Protein AF-A0A8J8DIE3-F1 (afdb_monomer)

Radius of gyration: 12.64 Å; Cα contacts (8 Å, |Δi|>4): 108; chains: 1; bounding box: 39×23×27 Å

Nearest PDB structures (foldseek):
  4mtl-assembly1_A-2  TM=7.041E-01  e=2.846E-02  Homo sapiens
  4lec-assembly2_B  TM=6.152E-01  e=1.046E-02  Homo sapiens
  3hz7-assembly1_A  TM=5.291E-01  e=7.007E-01  Desulfitobacterium hafniense
  6ca4-assembly2_B  TM=5.313E-01  e=1.278E+00  Danio rerio
  6ca4-assembly1_A  TM=5.292E-01  e=3.477E+00  Danio rerio

Sequence (80 aa):
FFGDAEIEEDIILMSDVNYHPENFNSLFNCFQKIIHQNKTIILATPQRITAKPFIEKLSPFIKQQFAKNIQQTSISIFIL

Secondary structure (DSSP, 8-state):
---SPPP--SEEEEESTT--GGGHHHHHHHHHHHHHTT-EEEEEEE--GGGHHHHHHHGGG--EEEEEEETTEEEEEEE-

Structure (mmCIF, N/CA/C/O backbone):
data_AF-A0A8J8DIE3-F1
#
_entry.id   AF-A0A8J8DIE3-F1
#
loop_
_atom_site.group_PDB
_atom_site.id
_atom_site.type_symbol
_atom_site.label_atom_id
_atom_site.label_alt_id
_atom_site.label_comp_id
_atom_site.label_asym_id
_atom_site.label_entity_id
_atom_site.label_seq_id
_atom_site.pdbx_PDB_ins_code
_atom_site.Cartn_x
_atom_site.Cartn_y
_atom_site.Cartn_z
_atom_site.occupancy
_atom_site.B_iso_or_equiv
_atom_site.auth_seq_id
_atom_site.auth_comp_id
_atom_site.auth_asym_id
_atom_site.auth_atom_id
_atom_site.pdbx_PDB_model_num
ATOM 1 N N . PHE A 1 1 ? -16.402 -7.306 -3.723 1.00 52.81 1 PHE A N 1
ATOM 2 C CA . PHE A 1 1 ? -16.068 -6.016 -3.089 1.00 52.81 1 PHE A CA 1
ATOM 3 C C . PHE A 1 1 ? -16.928 -5.882 -1.849 1.00 52.81 1 PHE A C 1
ATOM 5 O O . PHE A 1 1 ? -18.137 -6.025 -1.976 1.00 52.81 1 PHE A O 1
ATOM 12 N N . PHE A 1 2 ? -16.316 -5.710 -0.675 1.00 55.81 2 PHE A N 1
ATOM 13 C CA . PHE A 1 2 ? -17.027 -5.564 0.597 1.00 55.81 2 PHE A CA 1
ATOM 14 C C . PHE A 1 2 ? -18.058 -4.428 0.474 1.00 55.81 2 PHE A C 1
ATOM 16 O O . PHE A 1 2 ? -17.712 -3.331 0.016 1.00 55.81 2 PHE A O 1
ATOM 23 N N . GLY A 1 3 ? -19.327 -4.728 0.762 1.00 63.50 3 GLY A N 1
ATOM 24 C CA . GLY A 1 3 ? -20.426 -3.758 0.767 1.00 63.50 3 GLY A CA 1
ATOM 25 C C . GLY A 1 3 ? -20.265 -2.766 1.921 1.00 63.50 3 GLY A C 1
ATOM 26 O O . GLY A 1 3 ? -19.232 -2.101 2.013 1.00 63.50 3 GLY A O 1
ATOM 27 N N . ASP A 1 4 ? -21.255 -2.709 2.807 1.00 70.31 4 ASP A N 1
ATOM 28 C CA . ASP A 1 4 ? -21.165 -2.011 4.103 1.00 70.31 4 ASP A CA 1
ATOM 29 C C . ASP A 1 4 ? -20.678 -2.940 5.228 1.00 70.31 4 ASP A C 1
ATOM 31 O O . ASP A 1 4 ? -20.758 -2.604 6.404 1.00 70.31 4 ASP A O 1
ATOM 35 N N . ALA A 1 5 ? -20.191 -4.131 4.866 1.00 77.19 5 ALA A N 1
ATOM 36 C CA . ALA A 1 5 ? -19.665 -5.092 5.821 1.00 77.19 5 ALA A CA 1
ATOM 37 C C . ALA A 1 5 ? -18.420 -4.527 6.519 1.00 77.19 5 ALA A C 1
ATOM 39 O O . ALA A 1 5 ? -17.492 -4.028 5.870 1.00 77.19 5 ALA A O 1
ATOM 40 N N . GLU A 1 6 ? -18.429 -4.617 7.842 1.00 85.06 6 GLU A N 1
ATOM 41 C CA . GLU A 1 6 ? -17.290 -4.289 8.685 1.00 85.06 6 GLU A CA 1
ATOM 42 C C . GLU A 1 6 ? -16.210 -5.365 8.53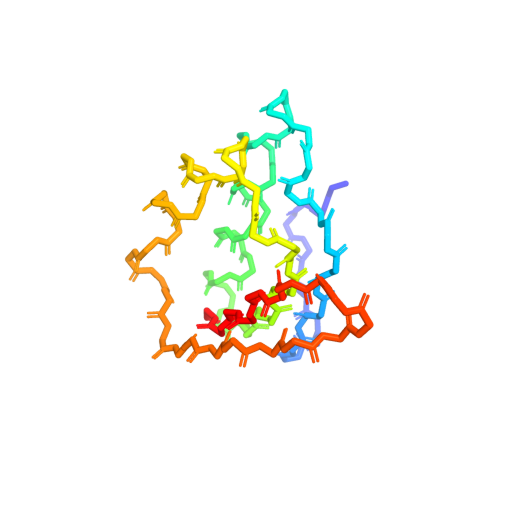4 1.00 85.06 6 GLU A C 1
ATOM 44 O O . GLU A 1 6 ? -16.509 -6.556 8.443 1.00 85.06 6 GLU A O 1
ATOM 49 N N . ILE A 1 7 ? -14.955 -4.932 8.449 1.00 89.12 7 ILE A N 1
ATOM 50 C CA . ILE A 1 7 ? -13.794 -5.817 8.416 1.00 89.12 7 ILE A CA 1
ATOM 51 C C . ILE A 1 7 ? -13.399 -6.079 9.864 1.00 89.12 7 ILE A C 1
ATOM 53 O O . ILE A 1 7 ? -13.060 -5.149 10.595 1.00 89.12 7 ILE A O 1
ATOM 57 N N . GLU A 1 8 ? -13.455 -7.334 10.294 1.00 92.94 8 GLU A N 1
ATOM 58 C CA . GLU A 1 8 ? -13.151 -7.693 11.680 1.00 92.94 8 GLU A CA 1
ATOM 59 C C . GLU A 1 8 ? -11.651 -7.541 11.967 1.00 92.94 8 GLU A C 1
ATOM 61 O O . GLU A 1 8 ? -11.264 -7.040 13.022 1.00 92.94 8 GLU A O 1
ATOM 66 N N . GLU A 1 9 ? -10.798 -7.869 10.999 1.00 94.94 9 GLU A N 1
ATOM 67 C CA . GLU A 1 9 ? -9.348 -7.866 11.142 1.00 94.94 9 GLU A CA 1
ATOM 68 C C . GLU A 1 9 ? -8.765 -6.457 11.285 1.00 94.94 9 GLU A C 1
ATOM 70 O O . GLU A 1 9 ? -9.057 -5.553 10.504 1.00 94.94 9 GLU A O 1
ATOM 75 N N . ASP A 1 10 ? -7.859 -6.286 12.247 1.00 96.06 10 ASP A N 1
ATOM 76 C CA . ASP A 1 10 ? -7.180 -5.008 12.496 1.00 96.06 10 ASP A CA 1
ATOM 77 C C . ASP A 1 10 ? -6.113 -4.669 11.447 1.00 96.06 10 ASP A C 1
ATOM 79 O O . ASP A 1 10 ? -5.785 -3.497 11.236 1.00 96.06 10 ASP A O 1
ATOM 83 N N . ILE A 1 11 ? -5.554 -5.695 10.796 1.00 96.69 11 ILE A N 1
ATOM 84 C CA . ILE A 1 11 ? -4.454 -5.567 9.839 1.00 96.69 11 ILE A CA 1
ATOM 85 C C . ILE A 1 11 ? -4.782 -6.343 8.568 1.00 96.69 11 ILE A C 1
ATOM 87 O O . ILE A 1 11 ? -4.986 -7.555 8.594 1.00 96.69 11 ILE A O 1
ATOM 91 N N . ILE A 1 12 ? -4.739 -5.643 7.436 1.00 97.12 12 ILE A N 1
ATOM 92 C CA . ILE A 1 12 ? -4.947 -6.206 6.108 1.00 97.12 12 ILE A CA 1
ATOM 93 C C . ILE A 1 12 ? -3.614 -6.199 5.360 1.00 97.12 12 ILE A C 1
ATOM 95 O O . ILE A 1 12 ? -3.018 -5.14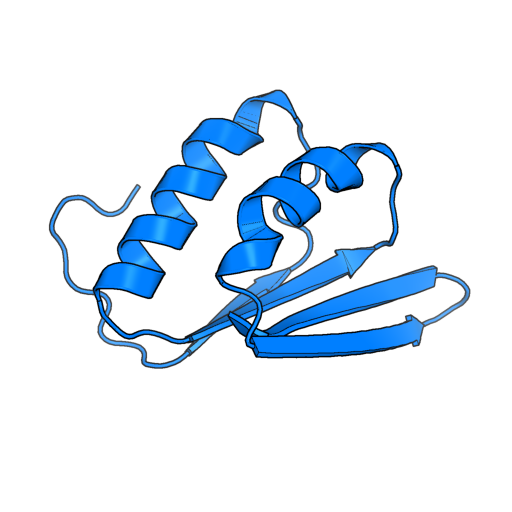6 5.116 1.00 97.12 12 ILE A O 1
ATOM 99 N N . LEU A 1 13 ? -3.155 -7.384 4.961 1.00 97.38 13 LEU A N 1
ATOM 100 C CA . LEU A 1 13 ? -1.959 -7.547 4.137 1.00 97.38 13 LEU A CA 1
ATOM 101 C C . LEU A 1 13 ? -2.336 -7.524 2.656 1.00 97.38 13 LEU A C 1
ATOM 103 O O . LEU A 1 13 ? -3.170 -8.309 2.207 1.00 97.38 13 LEU A O 1
ATOM 107 N N . MET A 1 14 ? -1.687 -6.658 1.881 1.00 96.06 14 MET A N 1
ATOM 108 C CA . MET A 1 14 ? -1.872 -6.580 0.436 1.00 96.06 14 MET A CA 1
ATOM 109 C C . MET A 1 14 ? -0.532 -6.693 -0.281 1.00 96.06 14 MET A C 1
ATOM 111 O O . MET A 1 14 ? 0.369 -5.884 -0.076 1.00 96.06 14 MET A O 1
ATOM 115 N N . SER A 1 15 ? -0.411 -7.698 -1.145 1.00 95.44 15 SER A N 1
ATOM 116 C CA . SER A 1 15 ? 0.810 -7.976 -1.900 1.00 95.44 15 SER A CA 1
ATOM 117 C C . SER A 1 15 ? 0.565 -7.752 -3.384 1.00 95.44 15 SER A C 1
ATOM 119 O O . SER A 1 15 ? -0.293 -8.403 -3.972 1.00 95.44 15 SER A O 1
ATOM 121 N N . ASP A 1 16 ? 1.312 -6.824 -3.973 1.00 94.25 16 ASP A N 1
ATOM 122 C CA . ASP A 1 16 ? 1.366 -6.568 -5.414 1.00 94.25 16 ASP A CA 1
ATOM 123 C C . ASP A 1 16 ? -0.005 -6.311 -6.091 1.00 94.25 16 ASP A C 1
ATOM 125 O O . ASP A 1 16 ? -0.223 -6.568 -7.273 1.00 94.25 16 ASP A O 1
ATOM 129 N N . VAL A 1 17 ? -0.971 -5.781 -5.337 1.00 94.56 17 VAL A N 1
ATOM 130 C CA . VAL A 1 17 ? -2.349 -5.556 -5.819 1.00 94.56 17 VAL A CA 1
ATOM 131 C C . VAL A 1 17 ? -2.470 -4.358 -6.772 1.00 94.56 17 VAL A C 1
ATOM 133 O O . VAL A 1 17 ? -3.430 -4.239 -7.530 1.00 94.56 17 VAL A O 1
ATOM 136 N N . ASN A 1 18 ? -1.487 -3.461 -6.755 1.00 92.06 18 ASN A N 1
ATOM 137 C CA . ASN A 1 18 ? -1.436 -2.199 -7.495 1.00 92.06 18 ASN A CA 1
ATOM 138 C C . ASN A 1 18 ? -0.693 -2.319 -8.842 1.00 92.06 18 ASN A C 1
ATOM 140 O O . ASN A 1 18 ? 0.016 -1.397 -9.249 1.00 92.06 18 ASN A O 1
ATOM 144 N N . TYR A 1 19 ? -0.840 -3.454 -9.531 1.00 90.06 19 TYR A N 1
ATOM 145 C CA . TYR A 1 19 ? -0.172 -3.723 -10.809 1.00 90.06 19 TYR A CA 1
ATOM 146 C C . TYR A 1 19 ? -0.918 -3.161 -12.035 1.00 90.06 19 TYR A C 1
ATOM 148 O O . TYR A 1 19 ? -0.284 -2.584 -12.918 1.00 90.06 19 TYR A O 1
ATOM 156 N N . HIS A 1 20 ? -2.250 -3.286 -12.089 1.00 92.25 20 HIS A N 1
ATOM 157 C CA . HIS A 1 20 ? -3.056 -2.884 -13.251 1.00 92.25 20 HIS A CA 1
ATOM 158 C C . HIS A 1 20 ? -3.675 -1.483 -13.075 1.00 92.25 20 HIS A C 1
ATOM 160 O O . HIS A 1 20 ? -4.535 -1.325 -12.203 1.00 92.25 20 HIS A O 1
ATOM 166 N N . PRO A 1 21 ? -3.323 -0.484 -13.916 1.00 90.88 21 PRO A N 1
ATOM 167 C CA . PRO A 1 21 ? -3.858 0.880 -13.818 1.00 90.88 21 PRO A CA 1
ATOM 168 C C . PRO A 1 21 ? -5.382 0.972 -13.880 1.00 90.88 21 PRO A C 1
ATOM 170 O O . PRO A 1 21 ? -5.981 1.789 -13.183 1.00 90.88 21 PRO A O 1
ATOM 173 N N . GLU A 1 22 ? -6.017 0.102 -14.666 1.00 93.56 22 GLU A N 1
ATOM 174 C CA . GLU A 1 22 ? -7.477 0.038 -14.821 1.00 93.56 22 GLU A CA 1
ATOM 175 C C . GLU A 1 22 ? -8.195 -0.218 -13.486 1.00 93.56 22 GLU A C 1
ATOM 177 O O . GLU A 1 22 ? -9.317 0.242 -13.271 1.00 93.56 22 GLU A O 1
ATOM 182 N N . ASN A 1 23 ? -7.512 -0.865 -12.538 1.00 92.75 23 ASN A N 1
ATOM 183 C CA . ASN A 1 23 ? -8.064 -1.206 -11.233 1.00 92.75 23 ASN A CA 1
ATOM 184 C C . ASN A 1 23 ? -7.806 -0.132 -10.169 1.00 92.75 23 ASN A C 1
ATOM 186 O O . ASN A 1 23 ? -8.347 -0.239 -9.069 1.00 92.75 23 ASN A O 1
ATOM 190 N N . PHE A 1 24 ? -7.003 0.902 -10.447 1.00 93.44 24 PHE A N 1
ATOM 191 C CA . PHE A 1 24 ? -6.541 1.850 -9.424 1.00 93.44 24 PHE A CA 1
ATOM 192 C C . PHE A 1 24 ? -7.680 2.591 -8.729 1.00 93.44 24 PHE A C 1
ATOM 194 O O . PHE A 1 24 ? -7.617 2.799 -7.520 1.00 93.44 24 PHE A O 1
ATOM 201 N N . ASN A 1 25 ? -8.739 2.956 -9.452 1.00 93.56 25 ASN A N 1
ATOM 202 C CA . ASN A 1 25 ? -9.890 3.627 -8.846 1.00 93.56 25 ASN A CA 1
ATOM 203 C C . ASN A 1 25 ? -10.641 2.701 -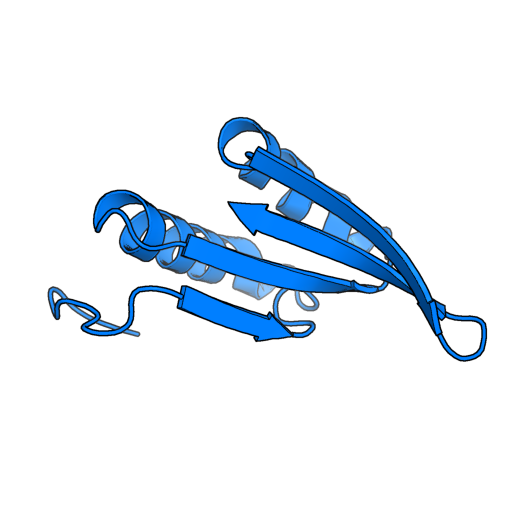7.883 1.00 93.56 25 ASN A C 1
ATOM 205 O O . ASN A 1 25 ? -10.864 3.063 -6.729 1.00 93.56 25 ASN A O 1
ATOM 209 N N . SER A 1 26 ? -10.965 1.487 -8.326 1.00 94.00 26 SER A N 1
ATOM 210 C CA . SER A 1 26 ? -11.646 0.483 -7.501 1.00 94.00 26 SER A CA 1
ATOM 211 C C . SER A 1 26 ? -10.805 0.073 -6.290 1.00 94.00 26 SER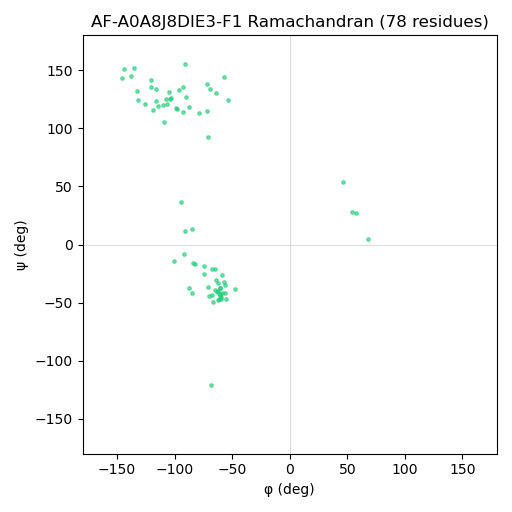 A C 1
ATOM 213 O O . SER A 1 26 ? -11.328 -0.068 -5.185 1.00 94.00 26 SER A O 1
ATOM 215 N N . LEU A 1 27 ? -9.491 -0.070 -6.478 1.00 95.50 27 LEU A N 1
ATOM 216 C CA . LEU A 1 27 ? -8.546 -0.399 -5.417 1.00 95.50 27 LEU A CA 1
ATOM 217 C C . LEU A 1 27 ? -8.416 0.744 -4.407 1.00 95.50 27 LEU A C 1
ATOM 219 O O . LEU A 1 27 ? -8.465 0.503 -3.207 1.00 95.50 27 LEU A O 1
ATOM 223 N N . PHE A 1 28 ? -8.326 1.990 -4.871 1.00 95.69 28 PHE A N 1
ATOM 224 C CA . PHE A 1 28 ? -8.280 3.155 -3.991 1.00 95.69 28 PHE A CA 1
ATOM 225 C C . PHE A 1 28 ? -9.540 3.259 -3.126 1.00 95.69 28 PHE A C 1
ATOM 227 O O . PHE A 1 28 ? -9.436 3.457 -1.919 1.00 95.69 28 PHE A O 1
ATOM 234 N N . ASN A 1 29 ? -10.722 3.033 -3.707 1.00 94.38 29 ASN A N 1
ATOM 235 C CA . ASN A 1 29 ? -11.976 3.013 -2.953 1.00 94.38 29 ASN A CA 1
ATOM 236 C C . ASN A 1 29 ? -11.978 1.911 -1.877 1.00 94.38 29 ASN A C 1
ATOM 238 O O . ASN A 1 29 ? -12.4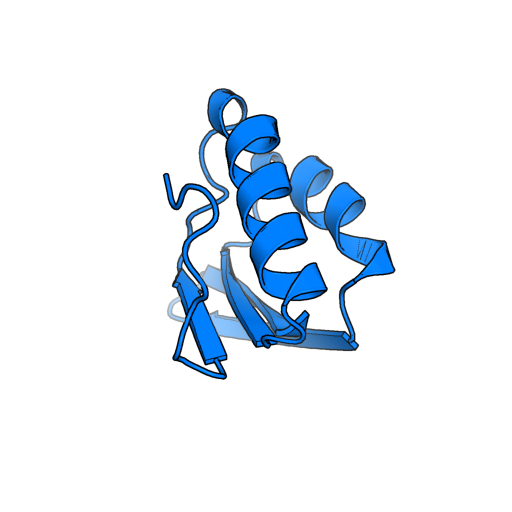84 2.124 -0.778 1.00 94.38 29 ASN A O 1
ATOM 242 N N . CYS A 1 30 ? -11.390 0.746 -2.171 1.00 93.88 30 CYS A N 1
ATOM 243 C CA . CYS A 1 30 ? -11.210 -0.328 -1.192 1.00 93.88 30 CYS A CA 1
ATOM 244 C C . CYS A 1 30 ? -10.313 0.119 -0.026 1.00 93.88 30 CYS A C 1
ATOM 246 O O . CY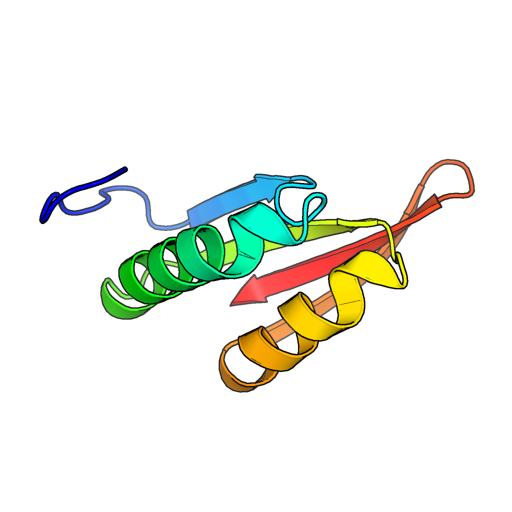S A 1 30 ? -10.697 -0.021 1.132 1.00 93.88 30 CYS A O 1
ATOM 248 N N . PHE A 1 31 ? -9.164 0.731 -0.328 1.00 95.75 31 PHE A N 1
ATOM 249 C CA . PHE A 1 31 ? -8.244 1.251 0.686 1.00 95.75 31 PHE A CA 1
ATOM 250 C C . PHE A 1 31 ? -8.920 2.303 1.568 1.00 95.75 31 PHE A C 1
ATOM 252 O O . PHE A 1 31 ? -8.822 2.225 2.787 1.00 95.75 31 PHE A O 1
ATOM 259 N N . GLN A 1 32 ? -9.662 3.244 0.976 1.00 94.75 32 GLN A N 1
ATOM 260 C CA . GLN A 1 32 ? -10.386 4.262 1.740 1.00 94.75 32 GLN A CA 1
ATOM 261 C C . GLN A 1 32 ? -11.411 3.654 2.699 1.00 94.75 32 GLN A C 1
ATOM 263 O O . GLN A 1 32 ? -11.488 4.086 3.843 1.00 94.75 32 GLN A O 1
ATOM 268 N N . LYS A 1 33 ? -12.173 2.640 2.268 1.00 93.38 33 LYS A N 1
ATOM 269 C CA . LYS A 1 33 ? -13.124 1.948 3.151 1.00 93.38 33 LYS A CA 1
ATOM 270 C C . LYS A 1 33 ? -12.425 1.322 4.358 1.00 93.38 33 LYS A C 1
ATOM 272 O O . LYS A 1 33 ? -12.875 1.522 5.479 1.00 93.38 33 LYS A O 1
ATOM 277 N N . ILE A 1 34 ? -11.318 0.616 4.127 1.00 95.12 34 ILE A N 1
ATOM 278 C CA . ILE A 1 34 ? -10.528 -0.028 5.186 1.00 95.12 34 ILE A CA 1
ATOM 279 C C . ILE A 1 34 ? -9.974 1.024 6.162 1.00 95.12 34 ILE A C 1
ATOM 281 O O . ILE A 1 34 ? -10.128 0.894 7.374 1.00 95.12 34 ILE A O 1
ATOM 285 N N . ILE A 1 35 ? -9.397 2.108 5.634 1.00 94.25 35 ILE A N 1
ATOM 286 C CA . ILE A 1 35 ? -8.831 3.205 6.432 1.00 94.25 35 ILE A CA 1
ATOM 287 C C . ILE A 1 35 ? -9.918 3.901 7.267 1.00 94.25 35 ILE A C 1
ATOM 289 O O . ILE A 1 35 ? -9.695 4.194 8.439 1.00 94.25 35 ILE A O 1
ATOM 293 N N . HIS A 1 36 ? -11.111 4.133 6.708 1.00 94.06 36 HIS A N 1
ATOM 294 C CA . HIS A 1 36 ? -12.231 4.747 7.435 1.00 94.06 36 HIS A CA 1
ATOM 295 C C . HIS A 1 36 ? -12.803 3.858 8.549 1.00 94.06 36 HIS A C 1
ATOM 297 O O . HIS A 1 36 ? -13.416 4.380 9.475 1.00 94.06 36 HIS A O 1
ATOM 303 N N . GLN A 1 37 ? -12.579 2.543 8.497 1.00 94.25 37 GLN A N 1
ATOM 304 C CA . GLN A 1 37 ? -12.898 1.615 9.588 1.00 94.25 37 GLN A CA 1
ATOM 305 C C . GLN A 1 37 ? -11.775 1.536 10.644 1.00 94.25 37 GLN A C 1
ATOM 307 O O . GLN A 1 37 ? -11.772 0.634 11.477 1.00 94.25 37 GLN A O 1
ATOM 312 N N . ASN A 1 38 ? -10.814 2.471 10.625 1.00 94.38 38 ASN A N 1
ATOM 313 C CA . ASN A 1 38 ? -9.649 2.518 11.517 1.00 94.38 38 ASN A CA 1
ATOM 314 C C . ASN A 1 38 ? -8.769 1.257 11.469 1.00 94.38 38 ASN A C 1
ATOM 316 O O . ASN A 1 38 ? -8.079 0.941 12.439 1.00 94.38 38 ASN A O 1
ATOM 320 N N . LYS A 1 39 ? -8.769 0.544 10.339 1.00 96.19 39 LYS A N 1
ATOM 321 C CA . LYS A 1 39 ? -7.927 -0.637 10.123 1.00 96.19 39 LYS A CA 1
ATOM 322 C C . LYS A 1 39 ? -6.593 -0.243 9.496 1.00 96.19 39 LYS A C 1
ATOM 324 O O . LYS A 1 39 ? -6.485 0.789 8.833 1.00 96.19 39 LYS A O 1
ATOM 329 N N . THR A 1 40 ? -5.574 -1.074 9.695 1.00 97.50 40 THR A N 1
ATOM 330 C CA . THR A 1 40 ? -4.230 -0.857 9.142 1.00 97.50 40 THR A CA 1
ATOM 331 C C . THR A 1 40 ? -4.059 -1.630 7.843 1.00 97.50 40 THR A C 1
ATOM 333 O O . THR A 1 40 ? -4.336 -2.829 7.789 1.00 97.50 40 THR A O 1
ATOM 336 N N . ILE A 1 41 ? -3.536 -0.977 6.806 1.00 98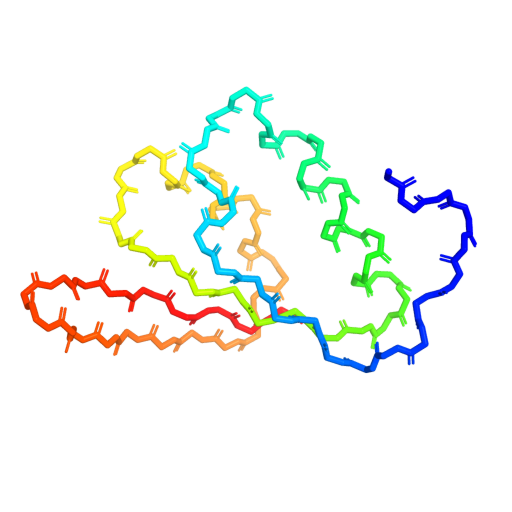.12 41 ILE A N 1
ATOM 337 C CA . ILE A 1 41 ? -3.131 -1.664 5.573 1.00 98.12 41 ILE A CA 1
ATOM 338 C C . ILE A 1 41 ? -1.612 -1.762 5.538 1.00 98.12 41 ILE A C 1
ATOM 340 O O . ILE A 1 41 ? -0.915 -0.761 5.689 1.00 98.12 41 ILE A O 1
ATOM 344 N N . ILE A 1 42 ? -1.097 -2.960 5.263 1.00 98.19 42 ILE A N 1
ATOM 345 C CA . ILE A 1 42 ? 0.306 -3.166 4.901 1.00 98.19 42 ILE A CA 1
ATOM 346 C C . ILE A 1 42 ? 0.358 -3.542 3.422 1.00 98.19 42 ILE A C 1
ATOM 348 O O . ILE A 1 42 ? 0.013 -4.662 3.040 1.00 98.19 42 ILE A O 1
ATOM 352 N N . LEU A 1 43 ? 0.791 -2.600 2.585 1.00 97.75 43 LEU A N 1
ATOM 353 C CA . LEU A 1 43 ? 0.953 -2.787 1.146 1.00 97.75 43 LEU A CA 1
ATOM 354 C C . LEU A 1 43 ? 2.417 -3.076 0.815 1.00 97.75 43 LEU A C 1
ATOM 356 O O . LEU A 1 43 ? 3.264 -2.207 0.989 1.00 97.75 43 LEU A O 1
ATOM 360 N N . ALA A 1 44 ? 2.707 -4.250 0.263 1.00 96.81 44 ALA A N 1
ATOM 361 C CA . ALA A 1 44 ? 4.010 -4.584 -0.305 1.00 96.81 44 ALA A CA 1
ATOM 362 C C . ALA A 1 44 ? 3.925 -4.622 -1.838 1.00 96.81 44 ALA A C 1
ATOM 364 O O . ALA A 1 44 ? 3.106 -5.345 -2.396 1.00 96.81 44 ALA A O 1
ATOM 365 N N . THR A 1 45 ? 4.769 -3.862 -2.538 1.00 94.81 45 THR A N 1
ATOM 366 C CA . THR A 1 45 ? 4.778 -3.799 -4.011 1.00 94.81 45 THR A CA 1
ATOM 367 C C . THR A 1 45 ? 6.190 -3.613 -4.560 1.00 94.81 45 THR A C 1
ATOM 369 O O . THR A 1 45 ? 6.961 -2.825 -4.007 1.00 94.81 45 THR A O 1
ATOM 372 N N . PRO A 1 46 ? 6.536 -4.237 -5.701 1.00 95.19 46 PRO A N 1
ATOM 373 C CA . PRO A 1 46 ? 7.728 -3.864 -6.452 1.00 95.19 46 PRO A CA 1
ATOM 374 C C . PRO A 1 46 ? 7.708 -2.384 -6.856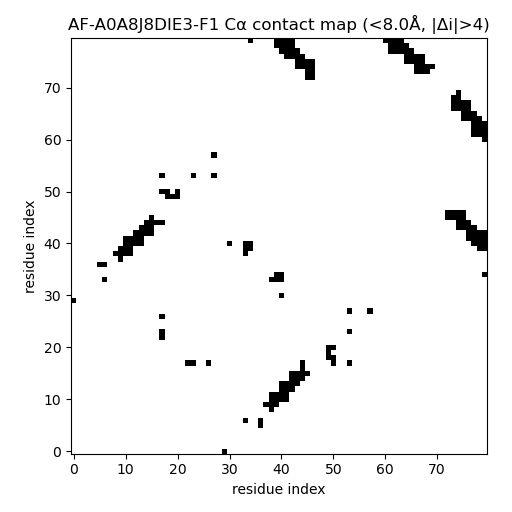 1.00 95.19 46 PRO A C 1
ATOM 376 O O . PRO A 1 46 ? 6.652 -1.838 -7.205 1.00 95.19 46 PRO A O 1
ATOM 379 N N . GLN A 1 47 ? 8.878 -1.743 -6.848 1.00 89.81 47 GLN A N 1
ATOM 380 C CA . GLN A 1 47 ? 9.066 -0.370 -7.323 1.00 89.81 47 GLN A CA 1
ATOM 381 C C . GLN A 1 47 ? 8.951 -0.321 -8.852 1.00 89.81 47 GLN A C 1
ATOM 383 O O . GLN A 1 47 ? 9.917 -0.544 -9.578 1.00 89.81 47 GLN A O 1
ATOM 388 N N . ARG A 1 48 ? 7.741 -0.052 -9.352 1.00 86.50 48 ARG A N 1
ATOM 389 C CA . ARG A 1 48 ? 7.429 0.051 -10.786 1.00 86.50 48 ARG A CA 1
ATOM 390 C C . ARG A 1 48 ? 6.889 1.437 -11.109 1.00 86.50 48 ARG A C 1
ATOM 392 O O . ARG A 1 48 ? 6.073 1.971 -10.362 1.00 86.50 48 ARG A O 1
ATOM 399 N N . ILE A 1 49 ? 7.280 1.979 -12.262 1.00 79.88 49 ILE A N 1
ATOM 400 C CA . ILE A 1 49 ? 6.810 3.289 -12.750 1.00 79.88 49 ILE A CA 1
ATOM 401 C C . ILE A 1 49 ? 5.276 3.316 -12.836 1.00 79.88 49 ILE A C 1
ATOM 403 O O . ILE A 1 49 ? 4.653 4.273 -12.389 1.00 79.88 49 ILE A O 1
ATOM 407 N N . THR A 1 50 ? 4.664 2.228 -13.313 1.00 83.50 50 THR A N 1
ATOM 408 C CA . THR A 1 50 ? 3.206 2.070 -13.451 1.00 83.50 50 THR A CA 1
ATOM 409 C C . THR A 1 50 ? 2.443 2.247 -12.137 1.00 83.50 50 THR A C 1
ATOM 411 O O . THR A 1 50 ? 1.326 2.751 -12.139 1.00 83.50 50 THR A O 1
ATOM 414 N N . ALA A 1 51 ? 3.046 1.874 -11.005 1.00 82.50 51 ALA A N 1
ATOM 415 C CA . ALA A 1 51 ? 2.433 1.986 -9.684 1.00 82.50 51 ALA A CA 1
ATOM 416 C C . ALA A 1 51 ? 2.560 3.390 -9.072 1.00 82.50 51 ALA A C 1
ATOM 418 O O . ALA A 1 51 ? 1.845 3.705 -8.121 1.00 82.50 51 ALA A O 1
ATOM 419 N N . LYS A 1 52 ? 3.457 4.238 -9.592 1.00 89.12 52 LYS A N 1
ATOM 420 C CA . LYS A 1 52 ? 3.774 5.546 -9.008 1.00 89.12 52 LYS A CA 1
ATOM 421 C C . LYS A 1 52 ? 2.536 6.441 -8.816 1.00 89.12 52 LYS A C 1
ATOM 423 O O . LYS A 1 52 ? 2.362 6.907 -7.692 1.00 89.12 52 LYS A O 1
ATOM 428 N N . PRO A 1 53 ? 1.628 6.602 -9.803 1.00 89.50 53 PRO A N 1
ATOM 429 C CA . PRO A 1 53 ? 0.435 7.433 -9.618 1.00 89.50 53 PRO A CA 1
ATOM 430 C C . PRO A 1 53 ? -0.492 6.917 -8.509 1.00 89.50 53 PRO A C 1
ATOM 432 O O . PRO A 1 53 ? -1.138 7.695 -7.811 1.00 89.50 53 PRO A O 1
ATOM 435 N N . PHE A 1 54 ? -0.553 5.595 -8.322 1.00 93.75 54 PHE A N 1
ATOM 436 C CA . PHE A 1 54 ? -1.352 4.992 -7.259 1.00 93.75 54 PHE A CA 1
ATOM 437 C C . PHE A 1 54 ? -0.754 5.272 -5.876 1.00 93.75 54 PHE A C 1
ATOM 439 O O . PHE A 1 54 ? -1.476 5.669 -4.965 1.00 93.75 54 PHE A O 1
ATOM 446 N N . ILE A 1 55 ? 0.567 5.126 -5.729 1.00 94.31 55 ILE A N 1
ATOM 447 C CA . ILE A 1 55 ? 1.263 5.425 -4.470 1.00 94.31 55 ILE A CA 1
ATOM 448 C C . ILE A 1 55 ? 1.177 6.918 -4.125 1.00 94.31 55 ILE A C 1
ATOM 450 O O . ILE A 1 55 ? 0.934 7.254 -2.970 1.00 94.31 55 ILE A O 1
ATOM 454 N N . GLU A 1 56 ? 1.290 7.817 -5.106 1.00 92.94 56 GLU A N 1
ATOM 455 C CA . GLU A 1 56 ? 1.104 9.264 -4.899 1.00 92.94 56 GLU A CA 1
ATOM 456 C C . GLU A 1 56 ? -0.291 9.584 -4.351 1.00 92.94 56 GLU A C 1
ATOM 458 O O . GLU A 1 56 ? -0.425 10.355 -3.401 1.00 92.94 56 GLU A O 1
ATOM 463 N N . LYS A 1 57 ? -1.329 8.924 -4.878 1.00 94.06 57 LYS A N 1
ATOM 464 C CA . LYS A 1 57 ? -2.706 9.061 -4.386 1.00 94.06 57 LYS A CA 1
ATOM 465 C C . LYS A 1 57 ? -2.874 8.560 -2.945 1.00 94.06 57 LYS A C 1
ATOM 467 O O . LYS A 1 57 ? -3.716 9.076 -2.214 1.00 94.06 57 LYS A O 1
ATOM 472 N N . LEU A 1 58 ? -2.083 7.567 -2.535 1.00 94.75 58 LEU A N 1
ATOM 473 C CA . LEU A 1 58 ? -2.073 7.023 -1.174 1.00 94.75 58 LEU A CA 1
ATOM 474 C C . LEU A 1 58 ? -1.199 7.821 -0.199 1.00 94.75 58 LEU A C 1
ATOM 476 O O . LEU A 1 58 ? -1.367 7.660 1.006 1.00 94.75 58 LEU A O 1
ATOM 480 N N . SER A 1 59 ? -0.311 8.692 -0.689 1.00 94.62 59 SER A N 1
ATOM 481 C CA . SER A 1 59 ? 0.653 9.443 0.127 1.00 94.62 59 SER A CA 1
ATOM 482 C C . SER A 1 59 ? 0.071 10.118 1.376 1.00 94.62 59 SER A C 1
ATOM 484 O O . SER A 1 59 ? 0.757 10.083 2.395 1.00 94.62 59 SER A O 1
ATOM 486 N N . PRO A 1 60 ? -1.147 10.701 1.364 1.00 96.12 60 PRO A N 1
ATOM 487 C CA . PRO A 1 60 ? -1.722 11.318 2.563 1.00 96.12 60 PRO A CA 1
ATOM 488 C C . PRO A 1 60 ? -2.025 10.333 3.700 1.00 96.12 60 PRO A C 1
ATOM 490 O O . PRO A 1 60 ? -2.162 10.748 4.846 1.00 96.12 60 PRO A O 1
ATOM 493 N N . PHE A 1 61 ? -2.157 9.044 3.386 1.00 96.56 61 PHE A N 1
ATOM 494 C CA . PHE A 1 61 ? -2.514 7.994 4.338 1.00 96.56 61 PHE A CA 1
ATOM 495 C C . PHE A 1 61 ? -1.302 7.180 4.806 1.00 96.56 61 PHE A C 1
ATOM 497 O O . PHE A 1 61 ? -1.410 6.448 5.779 1.00 96.56 61 PHE A O 1
ATOM 504 N N . ILE A 1 62 ? -0.149 7.289 4.136 1.00 97.12 62 ILE A N 1
ATOM 505 C CA . ILE A 1 62 ? 1.045 6.508 4.477 1.00 97.12 62 ILE A CA 1
ATOM 506 C C . ILE A 1 62 ? 1.643 7.029 5.789 1.00 97.12 62 ILE A C 1
ATOM 508 O O . ILE A 1 62 ? 2.161 8.142 5.857 1.00 97.12 62 ILE A O 1
ATOM 512 N N . LYS A 1 63 ? 1.626 6.187 6.824 1.00 97.50 63 LYS A N 1
ATOM 513 C CA . LYS A 1 63 ? 2.229 6.449 8.138 1.00 97.50 63 LYS A CA 1
ATOM 514 C C . LYS A 1 63 ? 3.697 6.046 8.191 1.00 97.50 63 LYS A C 1
ATOM 516 O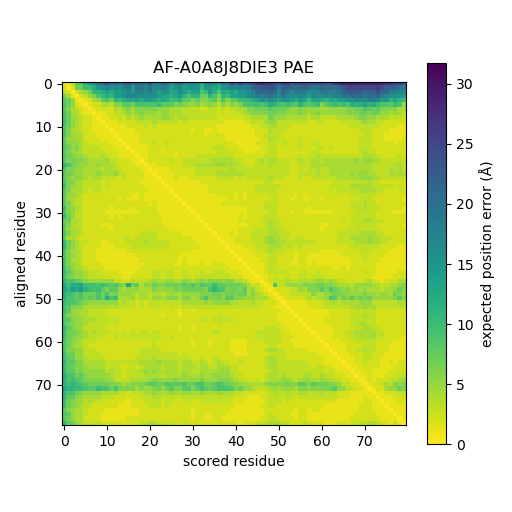 O . LYS A 1 63 ? 4.497 6.713 8.844 1.00 97.50 63 LYS A O 1
ATOM 521 N N . GLN A 1 64 ? 4.055 4.937 7.542 1.00 97.88 64 GLN A N 1
ATOM 522 C CA . GLN A 1 64 ? 5.428 4.430 7.494 1.00 97.88 64 GLN A CA 1
ATOM 523 C C . GLN A 1 64 ? 5.734 3.809 6.134 1.00 97.88 64 GLN A C 1
ATOM 525 O O . GLN A 1 64 ? 4.852 3.264 5.470 1.00 97.88 64 GLN A O 1
ATOM 530 N N . GLN A 1 65 ? 7.006 3.856 5.740 1.00 96.75 65 GLN A N 1
ATOM 531 C CA . GLN A 1 65 ? 7.486 3.210 4.525 1.00 96.75 65 GLN A CA 1
ATOM 532 C C . GLN A 1 65 ? 8.823 2.509 4.760 1.00 96.75 65 GLN A C 1
ATOM 534 O O . GLN A 1 65 ? 9.686 3.006 5.484 1.00 96.75 65 GLN A O 1
ATOM 539 N N . PHE A 1 66 ? 9.010 1.382 4.084 1.00 95.62 66 PHE A N 1
ATOM 540 C CA . PHE A 1 66 ? 10.243 0.609 4.084 1.00 95.62 66 PHE A CA 1
ATOM 541 C C . PHE A 1 66 ? 10.585 0.190 2.660 1.00 95.62 66 PHE A C 1
ATOM 543 O O . PHE A 1 66 ? 9.700 -0.022 1.834 1.00 95.62 66 PHE A O 1
ATOM 550 N N . ALA A 1 67 ? 11.873 0.012 2.391 1.00 95.38 67 ALA A N 1
ATOM 551 C CA . ALA A 1 67 ? 12.348 -0.605 1.163 1.00 95.38 67 ALA A CA 1
ATOM 552 C C . ALA A 1 67 ? 13.164 -1.855 1.504 1.00 95.38 67 ALA A C 1
ATOM 554 O O . ALA A 1 67 ? 13.997 -1.844 2.416 1.00 95.38 67 ALA A O 1
ATOM 555 N N . LYS A 1 68 ? 12.924 -2.942 0.773 1.00 95.88 68 LYS A N 1
ATOM 556 C CA . LYS A 1 68 ? 13.668 -4.196 0.882 1.00 95.88 68 LYS A CA 1
ATOM 557 C C . LYS A 1 68 ? 14.058 -4.682 -0.501 1.00 95.88 68 LYS A C 1
ATOM 559 O O . LYS A 1 68 ? 13.219 -4.777 -1.386 1.00 95.88 68 LYS A O 1
ATOM 564 N N . ASN A 1 69 ? 15.325 -5.047 -0.651 1.00 95.81 69 ASN A N 1
ATOM 565 C CA . ASN A 1 69 ? 15.811 -5.703 -1.856 1.00 95.81 69 ASN A CA 1
ATOM 566 C C . ASN A 1 69 ? 15.735 -7.215 -1.644 1.00 95.81 69 ASN A C 1
ATOM 568 O O . ASN A 1 69 ? 16.435 -7.752 -0.785 1.00 95.81 69 ASN A O 1
ATOM 572 N N . ILE A 1 70 ? 14.882 -7.890 -2.410 1.00 93.38 70 ILE A N 1
ATOM 573 C CA . ILE A 1 70 ? 14.700 -9.343 -2.380 1.00 93.38 70 ILE A CA 1
ATOM 574 C C . ILE A 1 70 ? 15.061 -9.872 -3.760 1.00 93.38 70 ILE A C 1
ATOM 576 O O . ILE A 1 70 ? 14.407 -9.517 -4.734 1.00 93.38 70 ILE A O 1
ATOM 580 N N . GLN A 1 71 ? 16.111 -10.693 -3.852 1.00 91.44 71 GLN A N 1
ATOM 581 C CA . GLN A 1 71 ? 16.527 -11.340 -5.107 1.00 91.44 71 GLN A CA 1
ATOM 582 C C . GLN A 1 71 ? 16.570 -10.357 -6.299 1.00 91.44 71 GLN A C 1
ATOM 584 O O . GLN A 1 71 ? 15.931 -10.573 -7.321 1.00 91.44 71 GLN A O 1
ATOM 589 N N . GLN A 1 72 ? 17.295 -9.241 -6.135 1.00 91.50 72 GLN A N 1
ATOM 590 C CA . GLN A 1 72 ? 17.448 -8.159 -7.131 1.00 91.50 72 GLN A CA 1
ATOM 591 C C . GLN A 1 72 ? 16.187 -7.324 -7.423 1.00 91.50 72 GLN A C 1
ATOM 593 O O . GLN A 1 72 ? 16.235 -6.420 -8.252 1.00 91.50 72 GLN A O 1
ATOM 598 N N . THR A 1 73 ? 15.082 -7.554 -6.713 1.00 92.62 73 THR A N 1
ATOM 599 C CA . THR A 1 73 ? 13.865 -6.743 -6.827 1.00 92.62 73 THR A CA 1
ATOM 600 C C . THR A 1 73 ? 13.731 -5.804 -5.631 1.00 92.62 73 THR A C 1
ATOM 602 O O . THR A 1 73 ? 13.713 -6.252 -4.483 1.00 92.62 73 THR A O 1
ATOM 605 N N . SER A 1 74 ? 13.600 -4.502 -5.894 1.00 95.06 74 SER A N 1
ATOM 606 C CA . SER A 1 74 ? 13.270 -3.504 -4.872 1.00 95.06 74 SER A CA 1
ATOM 607 C C . SER A 1 74 ? 11.773 -3.536 -4.568 1.00 95.06 74 SER A C 1
ATOM 609 O O . SER A 1 74 ? 10.949 -3.175 -5.411 1.00 95.06 74 SER A O 1
ATOM 611 N N . ILE A 1 75 ? 11.420 -3.950 -3.356 1.00 96.44 75 ILE A N 1
ATOM 612 C CA . ILE A 1 75 ? 10.056 -3.962 -2.826 1.00 96.44 75 ILE A CA 1
ATOM 613 C C . ILE A 1 75 ? 9.891 -2.783 -1.872 1.00 96.44 75 ILE A C 1
ATOM 615 O O . ILE A 1 75 ? 10.660 -2.638 -0.920 1.00 96.44 75 ILE A O 1
ATOM 619 N N . SER A 1 76 ? 8.872 -1.963 -2.103 1.00 96.38 76 SER A N 1
ATOM 620 C CA . SER A 1 76 ? 8.407 -0.975 -1.135 1.00 96.38 76 SER A CA 1
ATOM 621 C C . SER A 1 76 ? 7.289 -1.570 -0.288 1.00 96.38 76 SER A C 1
ATOM 623 O O . SER A 1 76 ? 6.383 -2.214 -0.815 1.00 96.38 76 SER A O 1
ATOM 625 N N . ILE A 1 77 ? 7.356 -1.339 1.018 1.00 97.62 77 ILE A N 1
ATOM 626 C CA . ILE A 1 77 ? 6.335 -1.715 1.992 1.00 97.62 77 ILE A CA 1
ATOM 627 C C . ILE A 1 77 ? 5.790 -0.424 2.592 1.00 97.62 77 ILE A C 1
ATOM 629 O O . ILE A 1 77 ? 6.559 0.368 3.133 1.00 97.62 77 ILE A O 1
ATOM 633 N N . PHE A 1 78 ? 4.483 -0.217 2.508 1.00 97.88 78 PHE A N 1
ATOM 634 C CA . PHE A 1 78 ? 3.784 0.950 3.029 1.00 97.88 78 PHE A CA 1
ATOM 635 C C . PHE A 1 78 ? 2.822 0.520 4.129 1.00 97.88 78 PHE A C 1
ATOM 637 O O . PHE A 1 78 ? 2.074 -0.439 3.948 1.00 97.88 78 PHE A O 1
ATOM 644 N N . ILE A 1 79 ? 2.838 1.241 5.245 1.00 98.06 79 ILE A N 1
ATOM 645 C CA . ILE A 1 79 ? 1.854 1.115 6.319 1.00 98.06 79 ILE A CA 1
ATOM 646 C C . ILE A 1 79 ? 0.950 2.338 6.242 1.00 98.06 79 ILE A C 1
ATOM 648 O O . ILE A 1 79 ? 1.450 3.464 6.328 1.00 98.06 79 ILE A O 1
ATOM 652 N N . LEU A 1 80 ? -0.349 2.108 6.061 1.00 96.56 80 LEU A N 1
ATOM 653 C CA . LEU A 1 80 ? -1.393 3.128 5.965 1.00 96.56 80 LEU A CA 1
ATOM 654 C C . LEU A 1 80 ? -2.313 3.052 7.187 1.00 96.56 80 LEU A C 1
ATOM 656 O O . LEU A 1 80 ? -2.676 1.920 7.574 1.00 96.56 80 LEU A O 1
#

Solvent-accessible surface area (backbone atoms only — not comparable to full-atom values): 4799 Å² total; per-residue (Å²): 127,82,74,90,67,81,75,86,63,63,66,46,83,40,71,58,78,67,70,56,72,90,45,46,65,65,50,50,54,51,51,52,55,44,48,76,69,74,27,36,40,41,40,38,32,68,79,45,80,79,33,46,68,58,52,62,73,44,50,90,53,51,78,45,78,48,77,46,76,54,95,92,40,52,31,37,35,38,34,60

Mean predicted aligned error: 3.7 Å

Foldseek 3Di:
DDDLDQDPDQEDEAEAPQPDPVCLVVVVVVVVSCVVSVHKYKYKHFPDPSSVVSVVVCVVVFPDWDWDQDPNTIIIITID

pLDDT: mean 92.11, std 8.38, range [52.81, 98.19]